Protein AF-A0A8T4YVF8-F1 (afdb_monomer_lite)

pLDDT: mean 95.49, std 7.03, range [63.97, 98.75]

Structure (mmCIF, N/CA/C/O backbone):
data_AF-A0A8T4YVF8-F1
#
_entry.id   AF-A0A8T4YVF8-F1
#
loop_
_atom_site.group_PDB
_atom_site.id
_atom_site.type_symbol
_atom_site.label_atom_id
_atom_site.label_alt_id
_atom_site.label_comp_id
_atom_site.label_asym_id
_atom_site.label_entity_id
_atom_site.label_seq_id
_atom_site.pdbx_PDB_ins_code
_atom_site.Cartn_x
_atom_site.Cartn_y
_atom_site.Cartn_z
_atom_site.occupancy
_atom_site.B_iso_or_equiv
_atom_site.auth_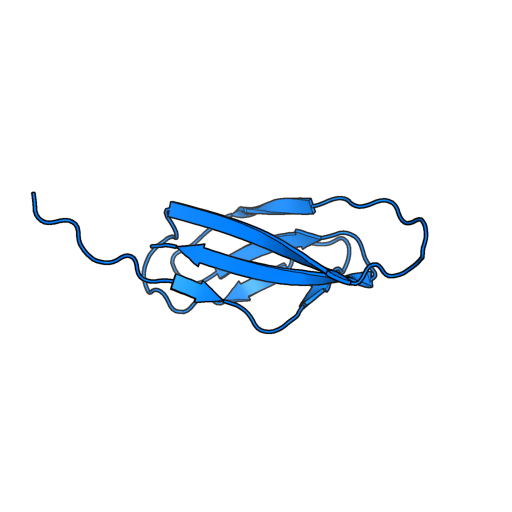seq_id
_atom_site.auth_comp_id
_atom_site.auth_asym_id
_atom_site.auth_atom_id
_atom_site.pdbx_PDB_model_num
ATOM 1 N N . MET A 1 1 ? -32.072 6.002 8.348 1.00 64.06 1 MET A N 1
ATOM 2 C CA . MET A 1 1 ? -30.645 5.674 8.570 1.00 64.06 1 MET A CA 1
ATOM 3 C C . MET A 1 1 ? -29.824 6.911 8.225 1.00 64.06 1 MET A C 1
ATOM 5 O O . MET A 1 1 ? -29.964 7.396 7.113 1.00 64.06 1 MET A O 1
ATOM 9 N N . ARG A 1 2 ? -29.062 7.500 9.157 1.00 63.97 2 ARG A N 1
ATOM 10 C CA . ARG A 1 2 ? -28.151 8.611 8.816 1.00 63.97 2 ARG A CA 1
ATOM 11 C C . ARG A 1 2 ? -26.839 8.004 8.320 1.00 63.97 2 ARG A C 1
ATOM 13 O O . ARG A 1 2 ? -26.274 7.174 9.026 1.00 63.97 2 ARG A O 1
ATOM 20 N N . ALA A 1 3 ? -26.374 8.385 7.133 1.00 67.88 3 ALA A N 1
ATOM 21 C CA . ALA A 1 3 ? -25.056 7.982 6.654 1.00 67.88 3 ALA A CA 1
ATOM 22 C C . ALA A 1 3 ? -23.992 8.595 7.580 1.00 67.88 3 ALA A C 1
ATOM 24 O O . ALA A 1 3 ? -23.863 9.817 7.666 1.00 67.88 3 ALA A O 1
ATOM 25 N N . ARG A 1 4 ? -23.278 7.757 8.338 1.00 77.31 4 ARG A N 1
ATOM 26 C CA . ARG A 1 4 ? -22.117 8.193 9.120 1.00 77.31 4 ARG A CA 1
ATOM 27 C C . ARG A 1 4 ? -20.976 8.450 8.136 1.00 77.31 4 ARG A C 1
ATOM 29 O O . ARG A 1 4 ? -20.744 7.629 7.254 1.00 77.31 4 ARG A O 1
ATOM 36 N N . LYS A 1 5 ? -20.289 9.589 8.275 1.00 81.19 5 LYS A N 1
ATOM 37 C CA . LYS A 1 5 ? -19.094 9.886 7.477 1.00 81.19 5 LYS A CA 1
ATOM 38 C C . LYS A 1 5 ? -18.069 8.759 7.699 1.00 81.19 5 LYS A C 1
ATOM 40 O O . LYS A 1 5 ? -17.795 8.466 8.864 1.00 81.19 5 LYS A O 1
ATOM 45 N N . PRO A 1 6 ? -17.537 8.135 6.635 1.00 85.69 6 PRO A N 1
ATOM 46 C CA . PRO A 1 6 ? -16.548 7.077 6.782 1.00 85.69 6 PRO A CA 1
ATOM 47 C C . PRO A 1 6 ? -15.253 7.639 7.375 1.00 85.69 6 PRO A C 1
ATOM 49 O O . PRO A 1 6 ? -14.844 8.757 7.041 1.00 85.69 6 PRO A O 1
ATOM 52 N N . THR A 1 7 ? -14.610 6.866 8.248 1.00 94.19 7 THR A N 1
ATOM 53 C CA . THR A 1 7 ? -13.265 7.187 8.743 1.00 94.19 7 THR A CA 1
ATOM 54 C C . THR A 1 7 ? -12.251 6.579 7.786 1.00 94.19 7 THR A C 1
ATOM 56 O O . THR A 1 7 ? -12.346 5.398 7.454 1.00 94.19 7 THR A O 1
ATOM 59 N N . ILE A 1 8 ? -11.293 7.386 7.332 1.00 96.06 8 ILE A N 1
ATOM 60 C CA . ILE A 1 8 ? -10.323 6.999 6.306 1.00 96.06 8 ILE A CA 1
ATOM 61 C C . ILE A 1 8 ? -8.917 7.082 6.893 1.00 96.06 8 ILE A C 1
ATOM 63 O O . ILE A 1 8 ? -8.555 8.084 7.507 1.00 96.06 8 ILE A O 1
ATOM 67 N N . PHE A 1 9 ? -8.129 6.037 6.670 1.00 97.62 9 PHE A N 1
ATOM 68 C CA . PHE A 1 9 ? -6.696 5.997 6.930 1.00 97.62 9 PHE A CA 1
ATOM 69 C C . PHE A 1 9 ? -5.931 6.010 5.606 1.00 97.62 9 PHE A C 1
ATOM 71 O O . PHE A 1 9 ? -6.339 5.345 4.655 1.00 97.62 9 PHE A O 1
ATOM 78 N N . VAL A 1 10 ? -4.807 6.728 5.569 1.00 98.31 10 VAL A N 1
ATOM 79 C CA . VAL A 1 10 ? -3.824 6.682 4.481 1.00 98.31 10 VAL A CA 1
ATOM 80 C C . VAL A 1 10 ? -2.452 6.467 5.108 1.00 98.31 10 VAL A C 1
ATOM 82 O O . VAL A 1 10 ? -2.050 7.234 5.982 1.00 98.31 10 VAL A O 1
ATOM 85 N N . SER A 1 11 ? -1.731 5.434 4.678 1.00 98.50 11 SER A N 1
ATOM 86 C CA . SER A 1 11 ? -0.402 5.142 5.211 1.00 98.50 11 SER A CA 1
ATOM 87 C C . SER A 1 11 ? 0.654 6.139 4.727 1.00 98.50 11 SER A C 1
ATOM 89 O O . SER A 1 11 ? 0.522 6.774 3.675 1.00 98.50 11 SER A O 1
ATOM 91 N N . ALA A 1 12 ? 1.773 6.194 5.452 1.00 98.50 12 ALA A N 1
ATOM 92 C CA . ALA A 1 12 ? 3.030 6.634 4.858 1.00 98.50 12 ALA A CA 1
ATOM 93 C C . ALA A 1 12 ? 3.390 5.732 3.664 1.00 98.50 12 ALA A C 1
ATOM 95 O O . ALA A 1 12 ? 2.902 4.599 3.564 1.00 98.50 12 ALA A O 1
ATOM 96 N N . GLU A 1 13 ? 4.239 6.226 2.766 1.00 98.50 13 GLU A N 1
ATOM 97 C CA . GLU A 1 13 ? 4.725 5.413 1.655 1.00 98.50 13 GLU A CA 1
ATOM 98 C C . GLU A 1 13 ? 5.507 4.203 2.170 1.00 98.50 13 GLU A C 1
ATOM 100 O O . GLU A 1 13 ? 6.334 4.306 3.075 1.00 98.50 13 GLU A O 1
ATOM 105 N N . GLN A 1 14 ? 5.190 3.050 1.601 1.00 98.62 14 GLN A N 1
ATOM 106 C CA . GLN A 1 14 ? 5.807 1.771 1.889 1.00 98.62 14 GLN A CA 1
ATOM 107 C C . GLN A 1 14 ? 6.644 1.340 0.694 1.00 98.62 14 GLN A C 1
ATOM 109 O O . GLN A 1 14 ? 6.405 1.760 -0.436 1.00 98.62 14 GLN A O 1
ATOM 114 N N . THR A 1 15 ? 7.611 0.466 0.948 1.00 98.62 15 THR A N 1
ATOM 115 C CA . THR A 1 15 ? 8.328 -0.257 -0.107 1.00 98.62 15 THR A CA 1
ATOM 116 C C . THR A 1 15 ? 7.922 -1.715 -0.024 1.00 98.62 15 THR A C 1
ATOM 118 O O . THR A 1 15 ? 8.011 -2.304 1.055 1.00 98.62 15 THR A O 1
ATOM 121 N N . GLY A 1 16 ? 7.455 -2.272 -1.138 1.00 98.56 16 GLY A N 1
ATOM 122 C CA . GLY A 1 16 ? 7.134 -3.683 -1.275 1.00 98.56 16 GLY A CA 1
ATOM 123 C C . GLY A 1 16 ? 8.359 -4.535 -0.995 1.00 98.56 16 GLY A C 1
ATOM 124 O O . GLY A 1 16 ? 9.474 -4.185 -1.385 1.00 98.56 16 GLY A O 1
ATOM 125 N N . THR A 1 17 ? 8.151 -5.652 -0.309 1.00 98.38 17 THR A N 1
ATOM 126 C CA . THR A 1 17 ? 9.209 -6.616 0.029 1.00 98.38 17 THR A CA 1
ATOM 127 C C . THR A 1 17 ? 9.001 -7.975 -0.638 1.00 98.38 17 THR A C 1
ATOM 129 O O . THR A 1 17 ? 9.796 -8.886 -0.431 1.00 98.38 17 THR A O 1
ATOM 132 N N . GLY A 1 18 ? 7.921 -8.151 -1.410 1.00 97.94 18 GLY A N 1
ATOM 133 C CA . GLY A 1 18 ? 7.494 -9.460 -1.914 1.00 97.94 18 GLY A CA 1
ATOM 134 C C . GLY A 1 18 ? 6.998 -10.409 -0.815 1.00 97.94 18 GLY A C 1
ATOM 135 O O . GLY A 1 18 ? 6.814 -11.595 -1.063 1.00 97.94 18 GLY A O 1
ATOM 136 N N . SER A 1 19 ? 6.802 -9.912 0.407 1.00 98.38 19 SER A N 1
ATOM 137 C CA . SER A 1 19 ? 6.290 -10.655 1.562 1.00 98.38 19 SER A CA 1
ATOM 138 C C . SER A 1 19 ? 5.218 -9.843 2.288 1.00 98.38 19 SER A C 1
ATOM 140 O O . SER A 1 19 ? 5.060 -8.648 2.039 1.00 98.38 19 SER A O 1
ATOM 142 N N . ALA A 1 20 ? 4.476 -10.492 3.187 1.00 98.38 20 ALA A N 1
ATOM 143 C CA . ALA A 1 20 ? 3.416 -9.839 3.948 1.00 98.38 20 ALA A CA 1
ATOM 144 C C . ALA A 1 20 ? 3.967 -8.694 4.818 1.00 98.38 20 ALA A C 1
ATOM 146 O O . ALA A 1 20 ? 4.872 -8.894 5.628 1.00 98.38 20 ALA A O 1
ATOM 147 N N . GLN A 1 21 ? 3.388 -7.503 4.669 1.00 98.62 21 GLN A N 1
ATOM 148 C CA . GLN A 1 21 ? 3.688 -6.307 5.451 1.00 98.62 21 GLN A CA 1
ATOM 149 C C . GLN A 1 21 ? 2.449 -5.872 6.234 1.00 98.62 21 GLN A C 1
ATOM 151 O O . GLN A 1 21 ? 1.351 -5.746 5.689 1.00 98.62 21 GLN A O 1
ATOM 156 N N . ASN A 1 22 ? 2.629 -5.632 7.532 1.00 98.38 22 ASN A N 1
ATOM 157 C CA . ASN A 1 22 ? 1.575 -5.180 8.432 1.00 98.38 22 ASN A CA 1
ATOM 158 C C . ASN A 1 22 ? 1.544 -3.650 8.477 1.00 98.38 22 ASN A C 1
ATOM 160 O O . ASN A 1 22 ? 2.457 -3.028 9.018 1.00 98.38 22 ASN A O 1
ATOM 164 N N . ILE A 1 23 ? 0.475 -3.048 7.958 1.00 98.44 23 ILE A N 1
ATOM 165 C CA . ILE A 1 23 ? 0.283 -1.597 7.969 1.00 98.44 23 ILE A CA 1
ATOM 166 C C . ILE A 1 23 ? -0.751 -1.232 9.035 1.00 98.44 23 ILE A C 1
ATOM 168 O O . ILE A 1 23 ? -1.945 -1.506 8.883 1.00 98.44 23 ILE A O 1
ATOM 172 N N . ALA A 1 24 ? -0.290 -0.618 10.125 1.00 98.25 24 ALA A N 1
ATOM 173 C CA . ALA A 1 24 ? -1.153 -0.189 11.221 1.00 98.25 24 ALA A CA 1
ATOM 174 C C . ALA A 1 24 ? -2.010 1.018 10.804 1.00 98.25 24 ALA A C 1
ATOM 176 O O . ALA A 1 24 ? -1.468 2.030 10.363 1.00 98.25 24 ALA A O 1
ATOM 177 N N . HIS A 1 25 ? -3.337 0.923 10.958 1.00 96.94 25 HIS A N 1
ATOM 178 C CA . HIS A 1 25 ? -4.279 1.934 10.442 1.00 96.94 25 HIS A CA 1
ATOM 179 C C . HIS A 1 25 ? -4.964 2.791 11.518 1.00 96.94 25 HIS A C 1
ATOM 181 O O . HIS A 1 25 ? -5.565 3.812 11.196 1.00 96.94 25 HIS A O 1
ATOM 187 N N . GLY A 1 26 ? -4.931 2.385 12.791 1.00 96.25 26 GLY A N 1
ATOM 188 C CA . GLY A 1 26 ? -5.447 3.191 13.911 1.00 96.25 26 GLY A CA 1
ATOM 189 C C . GLY A 1 26 ? -6.958 3.485 13.897 1.00 96.25 26 GLY A C 1
ATOM 190 O O . GLY A 1 26 ? -7.421 4.321 14.665 1.00 96.25 26 GLY A O 1
ATOM 191 N N . LEU A 1 27 ? -7.742 2.805 13.051 1.00 95.94 27 LEU A N 1
ATOM 192 C CA . LEU A 1 27 ? -9.190 3.055 12.900 1.00 95.94 27 LEU A CA 1
ATOM 193 C C . LEU A 1 27 ? -10.034 2.465 14.045 1.00 95.94 27 LEU A C 1
ATOM 195 O O . LEU A 1 27 ? -11.218 2.775 14.146 1.00 95.94 27 LEU A O 1
ATOM 199 N N . GLY A 1 28 ? -9.451 1.599 14.883 1.00 94.19 28 GLY A N 1
ATOM 200 C CA . GLY A 1 28 ? -10.134 0.961 16.016 1.00 94.19 28 GLY A CA 1
ATOM 201 C C . GLY A 1 28 ? -11.216 -0.060 15.632 1.00 94.19 28 GLY A C 1
ATOM 202 O O . GLY A 1 28 ? -11.901 -0.576 16.510 1.00 94.19 28 GLY A O 1
ATOM 203 N N . VAL A 1 29 ? -11.373 -0.353 14.339 1.00 95.44 29 VAL A N 1
ATOM 204 C CA . VAL A 1 29 ? -12.318 -1.321 13.765 1.00 95.44 29 VAL A CA 1
ATOM 205 C C . VAL A 1 29 ? -11.681 -2.014 12.563 1.00 95.44 29 VAL A C 1
ATOM 207 O O . VAL A 1 29 ? -10.768 -1.451 11.957 1.00 95.44 29 VAL A O 1
ATOM 210 N N . VAL A 1 30 ? -12.174 -3.197 12.184 1.00 97.19 30 VAL A N 1
ATOM 211 C CA . VAL A 1 30 ? -11.763 -3.861 10.937 1.00 97.19 30 VAL A CA 1
ATOM 212 C C . VAL A 1 30 ? -12.246 -3.032 9.737 1.00 97.19 30 VAL A C 1
ATOM 214 O O . VAL A 1 30 ? -13.459 -2.844 9.598 1.00 97.19 30 VAL A O 1
ATOM 217 N N . PRO A 1 31 ? -11.349 -2.550 8.855 1.00 96.50 31 PRO A N 1
ATOM 218 C CA . PRO A 1 31 ? -11.744 -1.812 7.658 1.00 96.50 31 PRO A CA 1
ATOM 219 C C . PRO A 1 31 ? -12.651 -2.644 6.744 1.00 96.50 31 PRO A C 1
ATOM 221 O O . PRO A 1 31 ? -12.391 -3.824 6.503 1.00 96.50 31 PRO A O 1
ATOM 224 N N . ARG A 1 32 ? -13.697 -2.018 6.196 1.00 95.31 32 ARG A N 1
ATOM 225 C CA . ARG A 1 32 ? -14.631 -2.648 5.245 1.00 95.31 32 ARG A CA 1
ATOM 226 C C . ARG A 1 32 ? -14.098 -2.647 3.818 1.00 95.31 32 ARG A C 1
ATOM 228 O O . ARG A 1 32 ? -14.532 -3.463 3.010 1.00 95.31 32 ARG A O 1
ATOM 235 N N . LEU A 1 33 ? -13.205 -1.709 3.512 1.00 95.31 33 LEU A N 1
ATOM 236 C CA . LEU A 1 33 ? -12.602 -1.547 2.198 1.00 95.31 33 LEU A CA 1
ATOM 237 C C . LEU A 1 33 ? -11.152 -1.088 2.334 1.00 95.31 33 LEU A C 1
ATOM 239 O O . LEU A 1 33 ? -10.824 -0.281 3.208 1.00 95.31 33 LEU A O 1
ATOM 243 N N . VAL A 1 34 ? -10.302 -1.604 1.453 1.00 97.19 34 VAL A N 1
ATOM 244 C CA . VAL A 1 34 ? -8.875 -1.305 1.386 1.00 97.19 34 VAL A CA 1
ATOM 245 C C . VAL A 1 34 ? -8.491 -1.108 -0.074 1.00 97.19 34 VAL A C 1
ATOM 247 O O . VAL A 1 34 ? -8.936 -1.852 -0.944 1.00 97.19 34 VAL A O 1
ATOM 250 N N . PHE A 1 35 ? -7.638 -0.123 -0.327 1.00 97.81 35 PHE A N 1
ATOM 251 C CA . PHE A 1 35 ? -6.957 0.062 -1.598 1.00 97.81 35 PHE A CA 1
ATOM 252 C C . PHE A 1 35 ? -5.450 0.065 -1.379 1.00 97.81 35 PHE A C 1
ATOM 254 O O . PHE A 1 35 ? -4.950 0.687 -0.438 1.00 97.81 35 PHE A O 1
ATOM 261 N N . VAL A 1 36 ? -4.732 -0.581 -2.292 1.00 98.19 36 VAL A N 1
ATOM 262 C CA . VAL A 1 36 ? -3.281 -0.452 -2.425 1.00 98.19 36 VAL A CA 1
ATOM 263 C C . VAL A 1 36 ? -3.022 0.433 -3.634 1.00 98.19 36 VAL A C 1
ATOM 265 O O . VAL A 1 36 ? -3.288 0.042 -4.767 1.00 98.19 36 VAL A O 1
ATOM 268 N N . SER A 1 37 ? -2.548 1.650 -3.387 1.00 98.25 37 SER A N 1
ATOM 269 C CA . SER A 1 37 ? -2.190 2.595 -4.441 1.00 98.25 37 SER A CA 1
ATOM 270 C C . SER A 1 37 ? -0.696 2.513 -4.688 1.00 98.25 37 SER A C 1
ATOM 272 O O . SER A 1 37 ? 0.082 2.876 -3.808 1.00 98.25 37 SER A O 1
ATOM 274 N N . ILE A 1 38 ? -0.299 2.080 -5.879 1.00 98.31 38 ILE A N 1
ATOM 275 C CA . ILE A 1 38 ? 1.101 2.124 -6.306 1.00 98.31 38 ILE A CA 1
ATOM 276 C C . ILE A 1 38 ? 1.502 3.579 -6.560 1.00 98.31 38 ILE A C 1
ATOM 278 O O . ILE A 1 38 ? 0.732 4.340 -7.148 1.00 98.31 38 ILE A O 1
ATOM 282 N N . THR A 1 39 ? 2.679 3.972 -6.081 1.00 98.38 39 THR A N 1
ATOM 283 C CA . THR A 1 39 ? 3.219 5.334 -6.212 1.00 98.38 39 THR A CA 1
ATOM 284 C C . THR A 1 39 ? 4.487 5.389 -7.056 1.00 98.38 39 THR A 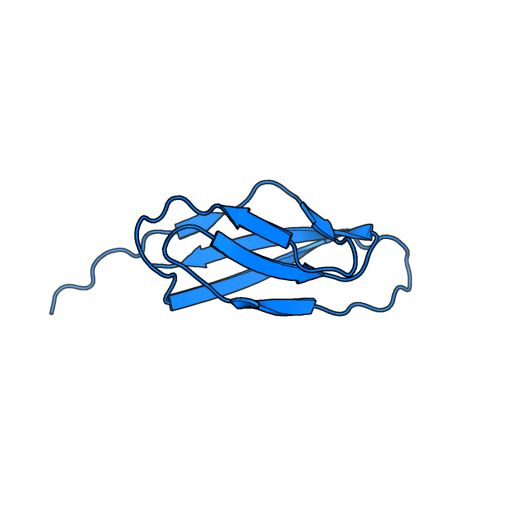C 1
ATOM 286 O O . THR A 1 39 ? 4.718 6.402 -7.708 1.00 98.38 39 THR A O 1
ATOM 289 N N . GLU A 1 40 ? 5.265 4.305 -7.111 1.00 98.31 40 GLU A N 1
ATOM 290 C CA . GLU A 1 40 ? 6.496 4.223 -7.906 1.00 98.31 40 GLU A CA 1
ATOM 291 C C . GLU A 1 40 ? 6.786 2.769 -8.302 1.00 98.31 40 GLU A C 1
ATOM 293 O O . GLU A 1 40 ? 6.585 1.846 -7.503 1.00 98.31 40 GLU A O 1
ATOM 298 N N . SER A 1 41 ? 7.268 2.562 -9.529 1.00 98.00 41 SER A N 1
ATOM 299 C CA . SER A 1 41 ? 7.805 1.279 -9.985 1.00 98.00 41 SER A CA 1
ATOM 300 C C . SER A 1 41 ? 9.319 1.220 -9.757 1.00 98.00 41 SER A C 1
ATOM 302 O O . SER A 1 41 ? 9.989 2.240 -9.896 1.00 98.00 41 SER A O 1
ATOM 304 N N . PRO A 1 42 ? 9.895 0.046 -9.436 1.00 97.50 42 PRO A N 1
ATOM 305 C CA . PRO A 1 42 ? 11.340 -0.068 -9.231 1.00 97.50 42 PRO A CA 1
ATOM 306 C C . PRO A 1 42 ? 12.131 0.081 -10.540 1.00 97.50 42 PRO A C 1
ATOM 308 O O . PRO A 1 42 ? 13.299 0.452 -10.519 1.00 97.50 42 PRO A O 1
ATOM 311 N N . GLU A 1 43 ? 11.494 -0.213 -11.676 1.00 96.75 43 GLU A N 1
ATOM 312 C CA . GLU A 1 43 ? 12.071 -0.149 -13.019 1.00 96.75 43 GLU A CA 1
ATOM 313 C C . GLU A 1 43 ? 11.001 0.285 -14.036 1.00 96.75 43 GLU A C 1
ATOM 315 O O . GLU A 1 43 ? 9.806 0.322 -13.722 1.0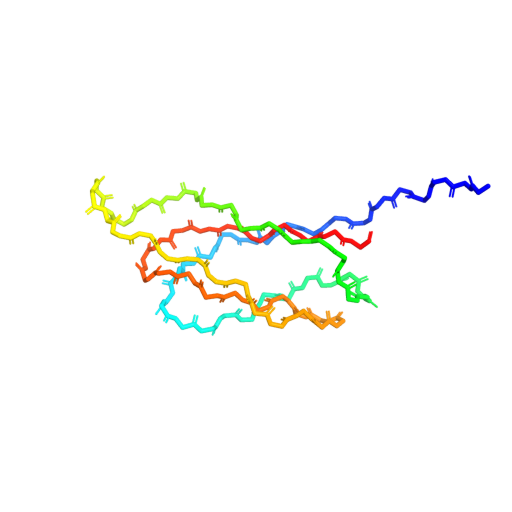0 96.75 43 GLU A O 1
ATOM 320 N N . THR A 1 44 ? 11.408 0.592 -15.274 1.00 95.88 44 THR A N 1
ATOM 321 C CA . THR A 1 44 ? 10.486 0.950 -16.372 1.00 95.88 44 THR A CA 1
ATOM 322 C C . THR A 1 44 ? 9.540 -0.196 -16.738 1.00 95.88 44 THR A C 1
ATOM 324 O O . THR A 1 44 ? 8.372 0.046 -17.032 1.00 95.88 44 THR A O 1
ATOM 327 N N . TYR A 1 45 ? 10.032 -1.438 -16.697 1.00 95.00 45 TYR A N 1
ATOM 328 C CA . TYR A 1 45 ? 9.255 -2.645 -16.972 1.00 95.00 45 TYR A CA 1
ATOM 329 C C . TYR A 1 45 ? 9.489 -3.660 -15.859 1.00 95.00 45 TYR A C 1
ATOM 331 O O . TYR A 1 45 ? 10.419 -4.456 -15.915 1.00 95.00 45 TYR A O 1
ATOM 339 N N . ALA A 1 46 ? 8.629 -3.631 -14.848 1.00 95.25 46 ALA A N 1
ATOM 340 C CA . ALA A 1 46 ? 8.667 -4.581 -13.749 1.00 95.25 46 ALA A CA 1
ATOM 341 C C . ALA A 1 46 ? 7.348 -5.352 -13.678 1.00 95.25 46 ALA A C 1
ATOM 343 O O . ALA A 1 46 ? 6.275 -4.807 -13.944 1.00 95.25 46 ALA A O 1
ATOM 344 N N . ALA A 1 47 ? 7.426 -6.625 -13.293 1.00 96.69 47 ALA A N 1
ATOM 345 C CA . ALA A 1 47 ? 6.237 -7.371 -12.918 1.00 96.69 47 ALA A CA 1
ATOM 346 C C . ALA A 1 47 ? 5.677 -6.787 -11.612 1.00 96.69 47 ALA A C 1
ATOM 348 O O . ALA A 1 47 ? 6.414 -6.594 -10.639 1.00 96.69 47 ALA A O 1
ATOM 349 N N . LEU A 1 48 ? 4.378 -6.501 -11.606 1.00 97.50 48 LEU A N 1
ATOM 350 C CA . LEU A 1 48 ? 3.647 -6.083 -10.420 1.00 97.50 48 LEU A CA 1
ATOM 351 C C . LEU A 1 48 ? 2.774 -7.242 -9.956 1.00 97.50 48 LEU A C 1
ATOM 353 O O . LEU A 1 48 ? 1.942 -7.732 -10.716 1.00 97.50 48 LEU A O 1
ATOM 357 N N . ASP A 1 49 ? 2.940 -7.617 -8.694 1.00 97.75 49 ASP A N 1
ATOM 358 C CA . ASP A 1 49 ? 1.984 -8.447 -7.977 1.00 97.75 49 ASP A CA 1
ATOM 359 C C . ASP A 1 49 ? 1.586 -7.736 -6.683 1.00 97.75 49 ASP A C 1
ATOM 361 O O . ASP A 1 49 ? 2.431 -7.177 -5.972 1.00 97.75 49 ASP A O 1
ATOM 365 N N . VAL A 1 50 ? 0.283 -7.708 -6.420 1.00 98.12 50 VAL A N 1
ATOM 366 C CA . VAL A 1 50 ? -0.321 -7.056 -5.258 1.00 98.12 50 VAL A CA 1
ATOM 367 C C . VAL A 1 50 ? -1.394 -7.981 -4.725 1.00 98.12 50 VAL A C 1
ATOM 369 O O . VAL A 1 50 ? -2.428 -8.188 -5.358 1.00 98.12 50 VAL A O 1
ATOM 372 N N . ALA A 1 51 ? -1.166 -8.486 -3.521 1.00 97.25 51 ALA A N 1
ATOM 373 C CA . ALA A 1 51 ? -2.120 -9.312 -2.814 1.00 97.25 51 ALA A CA 1
ATOM 374 C C . ALA A 1 51 ? -2.535 -8.623 -1.520 1.00 97.25 51 ALA A C 1
ATOM 376 O O . ALA A 1 51 ? -1.712 -8.235 -0.686 1.00 97.25 51 ALA A O 1
ATOM 377 N N . GLU A 1 52 ? -3.840 -8.498 -1.335 1.00 96.19 52 GLU A N 1
ATOM 378 C CA . GLU A 1 52 ? -4.385 -8.137 -0.044 1.00 96.19 52 GLU A CA 1
ATOM 379 C C . GLU A 1 52 ? -4.456 -9.364 0.872 1.00 96.19 52 GLU A C 1
ATOM 381 O O . GLU A 1 52 ? -4.923 -10.430 0.474 1.00 96.19 52 GLU A O 1
ATOM 386 N N . GLY A 1 53 ? -3.997 -9.200 2.110 1.00 95.62 53 GLY A N 1
ATOM 387 C CA . GLY A 1 53 ? -4.079 -10.200 3.165 1.00 95.62 53 GLY A CA 1
ATOM 388 C C . GLY A 1 53 ? -5.179 -9.901 4.185 1.00 95.62 53 GLY A C 1
ATOM 389 O O . GLY A 1 53 ? -6.186 -9.244 3.918 1.00 95.62 53 GLY A O 1
ATOM 390 N N . THR A 1 54 ? -4.992 -10.405 5.402 1.00 96.69 54 THR A N 1
ATOM 391 C CA . THR A 1 54 ? -5.957 -10.231 6.493 1.00 96.69 54 THR A CA 1
ATOM 392 C C . THR A 1 54 ? -6.051 -8.775 6.951 1.00 96.69 54 THR A C 1
ATOM 394 O O . THR A 1 54 ? -5.045 -8.103 7.181 1.00 96.69 54 THR A O 1
ATOM 397 N N . ARG A 1 55 ? -7.281 -8.318 7.188 1.00 95.56 55 ARG A N 1
ATOM 398 C CA . ARG A 1 55 ? -7.586 -7.059 7.875 1.00 95.56 55 ARG A CA 1
ATOM 399 C C . ARG A 1 55 ? -7.984 -7.373 9.311 1.00 95.56 55 ARG A C 1
ATOM 401 O O . ARG A 1 55 ? -8.798 -8.264 9.546 1.00 95.56 55 ARG A O 1
ATOM 408 N N . THR A 1 56 ? -7.436 -6.647 10.270 1.00 97.56 56 THR A N 1
ATOM 409 C CA . THR A 1 56 ? -7.807 -6.753 11.687 1.00 97.56 56 THR A CA 1
ATOM 410 C C . THR A 1 56 ? -8.258 -5.394 12.209 1.00 97.56 56 THR A C 1
ATOM 412 O O . THR A 1 56 ? -8.331 -4.433 11.453 1.00 97.56 56 THR A O 1
ATOM 415 N N . ASN A 1 57 ? -8.564 -5.292 13.506 1.00 96.62 57 ASN A N 1
ATOM 416 C CA . ASN A 1 57 ? -8.866 -4.001 14.136 1.00 96.62 57 ASN A CA 1
ATOM 417 C C . ASN A 1 57 ? -7.646 -3.061 14.210 1.00 96.62 57 ASN A C 1
ATOM 419 O O . ASN A 1 57 ? -7.802 -1.886 14.549 1.00 96.62 57 ASN A O 1
ATOM 423 N N . THR A 1 58 ? -6.446 -3.577 13.926 1.00 97.25 58 THR A N 1
ATOM 424 C CA . THR A 1 58 ? -5.178 -2.850 14.070 1.00 97.25 58 THR A CA 1
ATOM 425 C C . THR A 1 58 ? -4.444 -2.694 12.746 1.00 97.25 58 THR A C 1
ATOM 427 O O . THR A 1 58 ? -3.894 -1.624 12.481 1.00 97.25 58 THR A O 1
ATOM 430 N N . ASN A 1 59 ? -4.407 -3.754 11.933 1.00 98.19 59 ASN A N 1
ATOM 431 C CA . ASN A 1 59 ? -3.543 -3.846 10.763 1.00 98.19 59 ASN A CA 1
ATOM 432 C C . ASN A 1 59 ? -4.320 -4.204 9.499 1.00 98.19 59 ASN A C 1
ATOM 434 O O . ASN A 1 59 ? -5.207 -5.057 9.514 1.00 98.19 59 ASN A O 1
ATOM 438 N N . VAL A 1 60 ? -3.881 -3.622 8.390 1.00 98.19 60 VAL A N 1
ATOM 439 C CA . VAL A 1 60 ? -4.118 -4.138 7.045 1.00 98.19 60 VAL A CA 1
ATOM 440 C C . VAL A 1 60 ? -2.845 -4.858 6.617 1.00 98.19 60 VAL A C 1
ATOM 442 O O . VAL A 1 60 ? -1.771 -4.255 6.608 1.00 98.19 60 VAL A O 1
ATOM 445 N N . VAL A 1 61 ? -2.947 -6.151 6.314 1.00 98.25 61 VAL A N 1
ATOM 446 C CA . VAL A 1 61 ? -1.827 -6.926 5.773 1.00 98.25 61 VAL A CA 1
ATOM 447 C C . VAL A 1 61 ? -1.882 -6.869 4.256 1.00 98.25 61 VAL A C 1
ATOM 449 O O . VAL A 1 61 ? -2.922 -7.150 3.667 1.00 98.25 61 VAL A O 1
ATOM 452 N N . VAL A 1 62 ? -0.767 -6.523 3.623 1.00 98.31 62 VAL A N 1
ATOM 453 C CA . VAL A 1 62 ? -0.620 -6.509 2.163 1.00 98.31 62 VAL A CA 1
ATOM 454 C C . VAL A 1 62 ? 0.719 -7.109 1.775 1.00 98.31 62 VAL A C 1
ATOM 456 O O . VAL A 1 62 ? 1.705 -6.949 2.490 1.00 98.31 62 VAL A O 1
ATOM 459 N N . THR A 1 63 ? 0.757 -7.777 0.633 1.00 98.56 63 THR A N 1
ATOM 460 C CA . THR A 1 63 ? 1.988 -8.209 -0.021 1.00 98.56 63 THR A CA 1
ATOM 461 C C . THR A 1 63 ? 2.081 -7.462 -1.338 1.00 98.56 63 THR A C 1
ATOM 463 O O . THR A 1 63 ? 1.202 -7.586 -2.187 1.00 98.56 63 THR A O 1
ATOM 466 N N . VAL A 1 64 ? 3.139 -6.677 -1.505 1.00 98.62 64 VAL A N 1
ATOM 467 C CA . VAL A 1 64 ? 3.440 -5.974 -2.756 1.00 98.62 64 VAL A CA 1
ATOM 468 C C . VAL A 1 64 ? 4.803 -6.443 -3.239 1.00 98.62 64 VAL A C 1
ATOM 470 O O . VAL A 1 64 ? 5.724 -6.594 -2.427 1.00 98.62 64 VAL A O 1
ATOM 473 N N . ALA A 1 65 ? 4.923 -6.690 -4.544 1.00 98.44 65 ALA A N 1
ATOM 474 C CA . ALA A 1 65 ? 6.169 -7.086 -5.191 1.00 98.44 65 ALA A CA 1
ATOM 475 C C . ALA A 1 65 ? 7.350 -6.195 -4.761 1.00 98.44 65 ALA A C 1
ATOM 477 O O . ALA A 1 65 ? 7.201 -4.993 -4.531 1.00 98.44 65 ALA A O 1
ATOM 478 N N . SER A 1 66 ? 8.531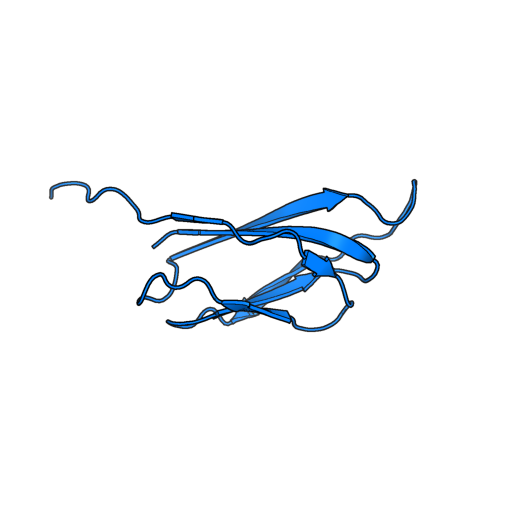 -6.802 -4.623 1.00 98.12 66 SER A N 1
ATOM 479 C CA . SER A 1 66 ? 9.707 -6.130 -4.061 1.00 98.12 66 SER A CA 1
ATOM 480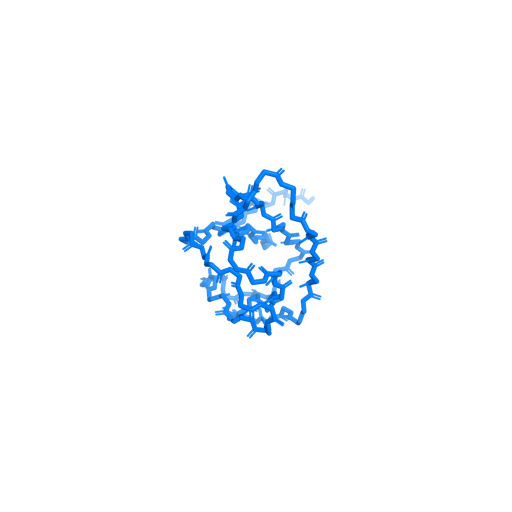 C C . SER A 1 66 ? 10.081 -4.861 -4.834 1.00 98.12 66 SER A C 1
ATOM 482 O O . SER A 1 66 ? 10.071 -4.851 -6.063 1.00 98.12 66 SER A O 1
ATOM 484 N N . GLY A 1 67 ? 10.425 -3.793 -4.115 1.00 97.75 67 GLY A N 1
ATOM 485 C CA . GLY A 1 67 ? 10.911 -2.532 -4.685 1.00 97.75 67 GLY A CA 1
ATOM 486 C C . GLY A 1 67 ? 9.826 -1.560 -5.157 1.00 97.75 67 GLY A C 1
ATOM 487 O O . GLY A 1 67 ? 10.098 -0.366 -5.243 1.00 97.75 67 GLY A O 1
ATOM 488 N N . TRP A 1 68 ? 8.592 -2.016 -5.384 1.00 98.62 68 TRP A N 1
ATOM 489 C CA . TRP A 1 68 ? 7.469 -1.131 -5.707 1.00 98.62 68 TRP A CA 1
ATOM 490 C C . TRP A 1 68 ? 7.094 -0.251 -4.515 1.00 98.62 68 TRP A C 1
ATOM 492 O O . TRP A 1 68 ? 6.969 -0.742 -3.390 1.00 98.62 68 TRP A O 1
ATOM 502 N N . LYS A 1 69 ? 6.869 1.044 -4.742 1.00 98.56 69 LYS A N 1
ATOM 50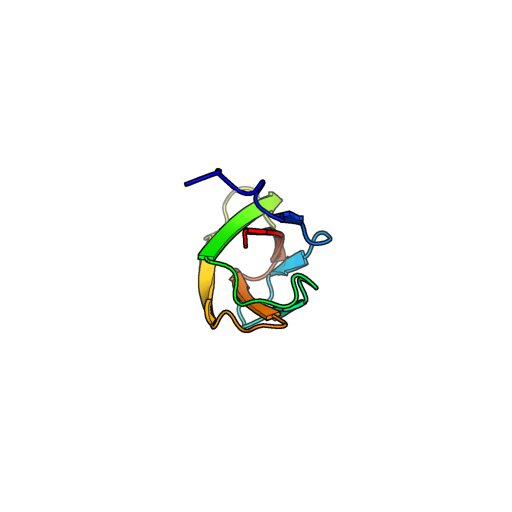3 C CA . LYS A 1 69 ? 6.363 1.948 -3.703 1.00 98.56 69 LYS A CA 1
ATOM 504 C C . LYS A 1 69 ? 4.849 1.984 -3.727 1.00 98.56 69 LYS A C 1
ATOM 506 O O . LYS A 1 69 ? 4.231 1.963 -4.793 1.00 98.56 69 LYS A O 1
ATOM 511 N N . TYR A 1 70 ? 4.243 2.026 -2.548 1.00 98.75 70 TYR A N 1
ATOM 512 C CA . TYR A 1 70 ? 2.792 2.043 -2.430 1.00 98.75 70 TYR A CA 1
ATOM 513 C C . TYR A 1 70 ? 2.304 2.733 -1.158 1.00 98.75 70 TYR A C 1
ATOM 515 O O . TYR A 1 70 ? 3.043 2.934 -0.194 1.00 98.75 70 TYR A O 1
ATOM 523 N N . LYS A 1 71 ? 1.011 3.051 -1.134 1.00 98.69 71 LYS A N 1
ATOM 524 C CA . LYS A 1 71 ? 0.270 3.464 0.060 1.00 98.69 71 LYS A CA 1
ATOM 525 C C . LYS A 1 71 ? -0.964 2.596 0.243 1.00 98.69 71 LYS A C 1
ATOM 527 O O . LYS A 1 71 ? -1.601 2.194 -0.729 1.00 98.69 71 LYS A O 1
ATOM 532 N N . VAL A 1 72 ? -1.322 2.352 1.497 1.00 98.56 72 VAL A N 1
ATOM 533 C CA . VAL A 1 72 ? -2.574 1.697 1.876 1.00 98.56 72 VAL A CA 1
ATOM 534 C C . VAL A 1 72 ? -3.597 2.759 2.239 1.00 98.56 72 VAL A C 1
ATOM 536 O O . VAL A 1 72 ? -3.324 3.636 3.059 1.00 98.56 72 VAL A O 1
ATOM 539 N N . ILE A 1 73 ? -4.784 2.654 1.653 1.00 98.25 73 ILE A N 1
ATOM 540 C CA . ILE A 1 73 ? -5.952 3.459 2.001 1.00 98.25 73 ILE A CA 1
ATOM 541 C C . ILE A 1 73 ? -6.988 2.509 2.589 1.00 98.25 73 ILE A C 1
ATOM 543 O O . ILE A 1 73 ? -7.414 1.581 1.910 1.00 98.25 73 ILE A O 1
ATOM 547 N N . ALA A 1 74 ? -7.392 2.723 3.838 1.00 97.69 74 ALA A N 1
ATOM 548 C CA . ALA A 1 74 ? -8.360 1.872 4.527 1.00 97.69 74 ALA A CA 1
ATOM 549 C C . ALA A 1 74 ? -9.582 2.686 4.958 1.00 97.69 74 ALA A C 1
ATOM 551 O O . ALA A 1 74 ? -9.444 3.821 5.417 1.00 97.69 74 ALA A O 1
ATOM 552 N N . ILE A 1 75 ? -10.773 2.104 4.814 1.00 96.38 75 ILE A N 1
ATOM 553 C CA . ILE A 1 75 ? -12.050 2.765 5.092 1.00 96.38 75 ILE A CA 1
ATOM 554 C C . ILE A 1 75 ? -12.860 1.919 6.076 1.00 96.38 75 ILE A C 1
ATOM 556 O O . ILE A 1 75 ? -13.126 0.740 5.820 1.00 96.38 75 ILE A O 1
ATOM 560 N N . ALA A 1 76 ? -13.237 2.537 7.195 1.00 92.50 76 ALA A N 1
ATOM 561 C CA . ALA A 1 76 ? -14.142 1.981 8.202 1.00 92.50 76 ALA A CA 1
ATOM 562 C C . ALA A 1 76 ? -15.618 2.188 7.829 1.00 92.50 76 ALA A C 1
ATOM 564 O O . ALA A 1 76 ? -15.971 3.322 7.425 1.00 92.50 76 ALA A O 1
#

Foldseek 3Di:
DDDDDKDKFKFDKDFADQDKDWTFGPPQAFFPDKDKAWDDDQDPDDDWDKDWDDTGSTTTIIHIPGGIIIMMMTID

Sequence (76 aa):
MRARKPTIFVSAEQTGTGSAQNIAHGLGVVPRLVFVSITESPETYAALDVAEGTRTNTNVVVTVASGWKYKVIAIA

Secondary structure (DSSP, 8-state):
---PPPPEEEPPPEE--SSEEEEE---SS--SEEEEEEEE-SSSS----EEEEEE-SSEEEEEE-TT-EEEEEEE-

Radius of gyration: 13.34 Å; chains: 1; bounding box: 43×20×33 Å